Protein AF-W9APJ4-F1 (afdb_monomer)

Nearest PDB structures (foldseek):
  5br2-assembly1_A-3  TM=3.862E-01  e=5.831E-01  Halobacterium salinarum
  4jq6-assembly1_C-2  TM=4.199E-01  e=9.075E-01  uncultured bacterium
  6xyt-assembly1_C  TM=3.646E-01  e=3.238E+00  Dokdonia eikasta

Structure (mmCIF, N/CA/C/O backbone):
data_AF-W9APJ4-F1
#
_entry.id   AF-W9APJ4-F1
#
loop_
_atom_site.group_PDB
_atom_site.id
_atom_site.type_symbol
_atom_site.label_atom_id
_atom_site.label_alt_id
_atom_site.label_comp_id
_atom_site.label_asym_id
_atom_site.label_entity_id
_atom_site.label_seq_id
_atom_site.pdbx_PDB_ins_code
_atom_site.Cartn_x
_atom_site.Cartn_y
_atom_site.Cartn_z
_atom_site.occupancy
_atom_site.B_iso_or_equiv
_atom_site.auth_seq_id
_atom_site.auth_comp_id
_atom_site.auth_asym_id
_atom_site.auth_atom_id
_atom_site.pdbx_PDB_model_num
ATOM 1 N N . MET A 1 1 ? 6.470 -0.771 -15.287 1.00 84.69 1 MET A N 1
ATOM 2 C CA . MET A 1 1 ? 5.409 0.231 -15.554 1.00 84.69 1 MET A CA 1
ATOM 3 C C . MET A 1 1 ? 4.029 -0.214 -15.059 1.00 84.69 1 MET A C 1
ATOM 5 O O . MET A 1 1 ? 3.506 0.430 -14.161 1.00 84.69 1 MET A O 1
ATOM 9 N N . LEU A 1 2 ? 3.445 -1.317 -15.561 1.00 91.44 2 LEU A N 1
ATOM 10 C CA . LEU A 1 2 ? 2.086 -1.743 -15.166 1.00 91.44 2 LEU A CA 1
ATOM 11 C C . LEU A 1 2 ? 1.941 -2.053 -13.661 1.00 91.44 2 LEU A C 1
ATOM 13 O O . LEU A 1 2 ? 0.971 -1.617 -13.047 1.00 91.44 2 LEU A O 1
ATOM 17 N N . HIS A 1 3 ? 2.922 -2.729 -13.045 1.00 91.75 3 HIS A N 1
ATOM 18 C CA . HIS A 1 3 ? 2.930 -2.960 -11.591 1.00 91.75 3 HIS A CA 1
ATOM 19 C C . HIS A 1 3 ? 2.871 -1.641 -10.806 1.00 91.75 3 HIS A C 1
ATOM 21 O O . HIS A 1 3 ? 2.090 -1.515 -9.868 1.00 91.75 3 HIS A O 1
ATOM 27 N N . GLY A 1 4 ? 3.624 -0.626 -11.241 1.00 93.38 4 GLY A N 1
ATOM 28 C CA . GLY A 1 4 ? 3.623 0.692 -10.620 1.00 93.38 4 GLY A CA 1
ATOM 29 C C . GLY A 1 4 ? 2.257 1.366 -10.706 1.00 93.38 4 GLY A C 1
ATOM 30 O O . GLY A 1 4 ? 1.847 2.018 -9.752 1.00 93.38 4 GLY A O 1
ATOM 31 N N . ILE A 1 5 ? 1.525 1.215 -11.817 1.00 94.62 5 ILE A N 1
ATOM 32 C CA . ILE A 1 5 ? 0.171 1.782 -11.968 1.00 94.62 5 ILE A CA 1
ATOM 33 C C . ILE A 1 5 ? -0.776 1.167 -10.936 1.00 94.62 5 ILE A C 1
ATOM 35 O O . ILE A 1 5 ? -1.480 1.893 -10.233 1.00 94.62 5 ILE A O 1
ATOM 39 N N . ILE A 1 6 ? -0.752 -0.161 -10.800 1.00 94.81 6 ILE A N 1
ATOM 40 C CA . ILE A 1 6 ? -1.576 -0.882 -9.823 1.00 94.81 6 ILE A CA 1
ATOM 41 C C . ILE A 1 6 ? -1.247 -0.424 -8.400 1.00 94.81 6 ILE A C 1
ATOM 43 O O . ILE A 1 6 ? -2.161 -0.136 -7.626 1.00 94.81 6 ILE A O 1
ATOM 47 N N . MET A 1 7 ? 0.042 -0.306 -8.066 1.00 95.88 7 MET A N 1
ATOM 48 C CA . MET A 1 7 ? 0.476 0.162 -6.748 1.00 95.88 7 MET A CA 1
ATOM 49 C C . MET A 1 7 ? -0.026 1.579 -6.450 1.00 95.88 7 MET A C 1
ATOM 51 O O . MET A 1 7 ? -0.601 1.814 -5.385 1.00 95.88 7 MET A O 1
ATOM 55 N N . THR A 1 8 ? 0.135 2.504 -7.401 1.00 97.06 8 THR A N 1
ATOM 56 C CA . THR A 1 8 ? -0.311 3.896 -7.266 1.00 97.06 8 THR A CA 1
ATOM 57 C C . THR A 1 8 ? -1.823 3.977 -7.061 1.00 97.06 8 THR A C 1
ATOM 59 O O . THR A 1 8 ? -2.283 4.615 -6.112 1.00 97.06 8 THR A O 1
ATOM 62 N N . LEU A 1 9 ? -2.611 3.287 -7.893 1.00 97.00 9 LEU A N 1
ATOM 63 C CA . LEU A 1 9 ? -4.073 3.277 -7.775 1.00 97.00 9 LEU A CA 1
ATOM 64 C C . LEU A 1 9 ? -4.529 2.676 -6.442 1.00 97.00 9 LEU A C 1
ATOM 66 O O . LEU A 1 9 ? -5.380 3.248 -5.759 1.00 97.00 9 LEU A O 1
ATOM 70 N N . PHE A 1 10 ? -3.938 1.553 -6.034 1.00 95.88 10 PHE A N 1
ATOM 71 C CA . PHE A 1 10 ? -4.279 0.905 -4.770 1.00 95.88 10 PHE A CA 1
ATOM 72 C C . PHE A 1 10 ? -3.922 1.770 -3.550 1.00 95.88 10 PHE A C 1
ATOM 74 O O . PHE A 1 10 ? -4.708 1.856 -2.597 1.00 95.88 10 PHE A O 1
ATOM 81 N N . GLY A 1 11 ? -2.765 2.438 -3.589 1.00 96.25 11 GLY A N 1
ATOM 82 C CA . GLY A 1 11 ? -2.342 3.399 -2.572 1.00 96.25 11 GLY A CA 1
ATOM 83 C C . GLY A 1 11 ? -3.331 4.559 -2.444 1.00 96.25 11 GLY A C 1
ATOM 84 O O . GLY A 1 11 ? -3.815 4.827 -1.345 1.00 96.25 11 GLY A O 1
ATOM 85 N N . LEU A 1 12 ? -3.713 5.179 -3.566 1.00 97.44 12 LEU A N 1
ATOM 86 C CA . LEU A 1 12 ? -4.685 6.279 -3.594 1.00 97.44 12 LEU A CA 1
ATOM 87 C C . LEU A 1 12 ? -6.053 5.866 -3.040 1.00 97.44 12 LEU A C 1
ATOM 89 O O . LEU A 1 12 ? -6.569 6.532 -2.143 1.00 97.44 12 LEU A O 1
ATOM 93 N N . ILE A 1 13 ? -6.619 4.749 -3.511 1.00 96.44 13 ILE A N 1
ATOM 94 C CA . ILE A 1 13 ? -7.917 4.241 -3.029 1.00 96.44 13 ILE A CA 1
ATOM 95 C C . ILE A 1 13 ? -7.879 4.013 -1.512 1.00 96.44 13 ILE A C 1
ATOM 97 O O . ILE A 1 13 ? -8.812 4.374 -0.792 1.00 96.44 13 ILE A O 1
ATOM 101 N N . SER A 1 14 ? -6.784 3.444 -1.007 1.00 95.12 14 SER A N 1
ATOM 102 C CA . SER A 1 14 ? -6.637 3.171 0.423 1.00 95.12 14 SER A CA 1
ATOM 103 C C . SER A 1 14 ? -6.533 4.456 1.253 1.00 95.12 14 SER A C 1
ATOM 105 O O . SER A 1 14 ? -7.137 4.533 2.323 1.00 95.12 14 SER A O 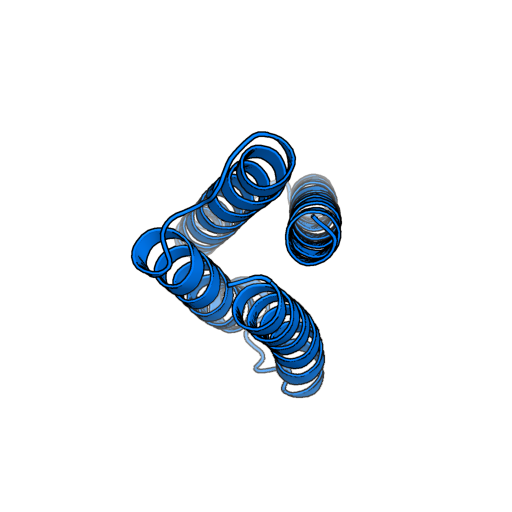1
ATOM 107 N N . LEU A 1 15 ? -5.832 5.481 0.757 1.00 96.75 15 LEU A N 1
ATOM 108 C CA . LEU A 1 15 ? -5.725 6.785 1.422 1.00 96.75 15 LEU A CA 1
ATOM 109 C C . LEU A 1 15 ? -7.045 7.569 1.386 1.00 96.75 15 LEU A C 1
ATOM 111 O O . LEU A 1 15 ? -7.414 8.183 2.386 1.00 96.75 15 LEU A O 1
ATOM 115 N N . ILE A 1 16 ? -7.817 7.478 0.300 1.00 96.75 16 ILE A N 1
ATOM 116 C CA . ILE A 1 16 ? -9.189 8.014 0.252 1.00 96.75 16 ILE A CA 1
ATOM 117 C C . ILE A 1 16 ? -10.055 7.343 1.329 1.00 96.75 16 ILE A C 1
ATOM 119 O O . ILE A 1 16 ? -10.802 8.018 2.041 1.00 96.75 16 ILE A O 1
ATOM 123 N N . GLY A 1 17 ? -9.905 6.028 1.517 1.00 92.81 17 GLY A N 1
ATOM 124 C CA . GLY A 1 17 ? -10.567 5.292 2.596 1.00 92.81 17 GLY A CA 1
ATOM 125 C C . GLY A 1 17 ? -10.222 5.817 3.997 1.00 92.81 17 GLY A C 1
ATOM 126 O O . GLY A 1 17 ? -11.106 5.904 4.850 1.00 92.81 17 GLY A O 1
ATOM 127 N N . VAL A 1 18 ? -8.968 6.226 4.231 1.00 94.31 18 VAL A N 1
ATOM 128 C CA . VAL A 1 18 ? -8.541 6.869 5.491 1.00 94.31 18 VAL A CA 1
ATOM 129 C C . VAL A 1 18 ? -9.264 8.196 5.701 1.00 94.31 18 VAL A C 1
ATOM 131 O O . VAL A 1 18 ? -9.801 8.425 6.785 1.00 94.31 18 VAL A O 1
ATOM 134 N N . VAL A 1 19 ? -9.317 9.049 4.674 1.00 94.50 19 VAL A N 1
ATOM 135 C CA . VAL A 1 19 ? -10.020 10.340 4.744 1.00 94.50 19 VAL A CA 1
ATOM 136 C C . VAL A 1 19 ? -11.498 10.122 5.068 1.00 94.50 19 VAL A C 1
ATOM 138 O O . VAL A 1 19 ? -12.009 10.714 6.019 1.00 94.50 19 VAL A O 1
ATOM 141 N N . GLY A 1 20 ? -12.169 9.208 4.360 1.00 93.31 20 GLY A N 1
ATOM 142 C CA . GLY A 1 20 ? -13.567 8.862 4.636 1.00 93.31 20 GLY A CA 1
ATOM 143 C C . GLY A 1 20 ? -13.789 8.351 6.065 1.00 93.31 20 GLY A C 1
ATOM 144 O O . GLY A 1 20 ? -14.766 8.721 6.720 1.00 93.31 20 GLY A O 1
ATOM 145 N N . TYR A 1 21 ? -12.858 7.551 6.593 1.00 92.50 21 TYR A N 1
ATOM 146 C CA . TYR A 1 21 ? -12.919 7.064 7.971 1.00 92.50 21 TYR A CA 1
ATOM 147 C C . TYR A 1 21 ? -12.756 8.188 9.007 1.00 92.50 21 TYR A C 1
ATOM 149 O O . TYR A 1 21 ? -13.488 8.202 10.002 1.00 92.50 21 TYR A O 1
ATOM 157 N N . LEU A 1 22 ? -11.831 9.126 8.780 1.00 92.44 22 LEU A N 1
ATOM 158 C CA . LEU A 1 22 ? -11.587 10.275 9.659 1.00 92.44 22 LEU A CA 1
ATOM 159 C C . LEU A 1 22 ? -12.767 11.249 9.680 1.00 92.44 22 LEU A C 1
ATOM 161 O O . LEU A 1 22 ? -13.158 11.698 10.756 1.00 92.44 22 LEU A O 1
ATOM 165 N N . LEU A 1 23 ? -13.380 11.516 8.523 1.00 92.25 23 LEU A N 1
ATOM 166 C CA . LEU A 1 23 ? -14.575 12.361 8.432 1.00 92.25 23 LEU A CA 1
ATOM 167 C C . LEU A 1 23 ? -15.747 11.784 9.238 1.00 92.25 23 LEU A C 1
ATOM 169 O O . LEU A 1 23 ? -16.497 12.532 9.861 1.00 92.25 23 LEU A O 1
ATOM 173 N N . LYS A 1 24 ? -15.879 10.451 9.271 1.00 90.50 24 LYS A N 1
ATOM 174 C CA . LYS A 1 24 ? -16.918 9.759 10.046 1.00 90.50 24 LYS A CA 1
ATOM 175 C C . LYS A 1 24 ? -16.603 9.659 11.545 1.00 90.50 24 LYS A C 1
ATOM 177 O O . LYS A 1 24 ? -17.526 9.552 12.346 1.00 90.50 24 LYS A O 1
ATOM 182 N N . ASN A 1 25 ? -15.327 9.662 11.938 1.00 88.25 25 ASN A N 1
ATOM 183 C CA . ASN A 1 25 ? -14.895 9.412 13.317 1.00 88.25 25 ASN A CA 1
ATOM 184 C C . ASN A 1 25 ? -13.973 10.527 13.827 1.00 88.25 25 ASN A C 1
ATOM 186 O O . ASN A 1 25 ? -12.752 10.371 13.857 1.00 88.25 25 ASN A O 1
ATOM 190 N N . GLN A 1 26 ? -14.564 11.632 14.289 1.00 78.88 26 GLN A N 1
ATOM 191 C CA . GLN A 1 26 ? -13.807 12.810 14.732 1.00 78.88 26 GLN A CA 1
ATOM 192 C C . GLN A 1 26 ? -13.000 12.583 16.028 1.00 78.88 26 GLN A C 1
ATOM 194 O O . GLN A 1 26 ? -11.959 13.209 16.220 1.00 78.88 26 GLN A O 1
ATOM 199 N N . SER A 1 27 ? -13.410 11.648 16.900 1.00 84.50 27 SER A N 1
ATOM 200 C CA . SER A 1 27 ? -12.686 11.320 18.139 1.00 84.50 27 SER A CA 1
ATOM 201 C C . SER A 1 27 ? -12.207 9.864 18.168 1.00 84.50 27 SER A C 1
ATOM 203 O O . SER A 1 27 ? -12.956 8.940 18.486 1.00 84.50 27 SER A O 1
ATOM 205 N N . LEU A 1 28 ? -10.924 9.648 17.873 1.00 85.12 28 LEU A N 1
ATOM 206 C CA . LEU A 1 28 ? -10.294 8.327 17.947 1.00 85.12 28 LEU A CA 1
ATOM 207 C C . LEU A 1 28 ? -9.507 8.142 19.251 1.00 85.12 28 LEU A C 1
ATOM 209 O O . LEU A 1 28 ? -8.706 8.994 19.640 1.00 85.12 28 LEU A O 1
ATOM 213 N N . ILE A 1 29 ? -9.675 6.979 19.883 1.00 89.25 29 ILE A N 1
ATOM 214 C CA . ILE A 1 29 ? -8.847 6.527 21.012 1.00 89.25 29 ILE A CA 1
ATOM 215 C C . ILE A 1 29 ? -7.394 6.339 20.531 1.00 89.25 29 ILE A C 1
ATOM 217 O O . ILE A 1 29 ? -7.158 5.986 19.371 1.00 89.25 29 ILE A O 1
ATOM 221 N N . ARG A 1 30 ? -6.408 6.543 21.419 1.00 86.75 30 ARG A N 1
ATOM 222 C CA . ARG A 1 30 ? -4.961 6.520 21.111 1.00 86.75 30 ARG A CA 1
ATOM 223 C C . ARG A 1 30 ? -4.515 5.312 20.272 1.00 86.75 30 ARG A C 1
ATOM 225 O O . ARG A 1 30 ? -3.807 5.500 19.289 1.00 86.75 30 ARG A O 1
ATOM 232 N N . GLY A 1 31 ? -4.966 4.098 20.603 1.00 87.12 31 GLY A N 1
ATOM 233 C CA . GLY A 1 31 ? -4.613 2.882 19.852 1.00 87.12 31 GLY A CA 1
ATOM 234 C C . GLY A 1 31 ? -5.105 2.894 18.399 1.00 87.12 31 GLY A C 1
ATOM 235 O O . GLY A 1 31 ? -4.359 2.551 17.484 1.00 87.12 31 GLY A O 1
ATOM 236 N N . LYS A 1 32 ? -6.328 3.386 18.160 1.00 90.44 32 LYS A N 1
ATOM 237 C CA . LYS A 1 32 ? -6.889 3.529 16.807 1.00 90.44 32 LYS A CA 1
ATOM 2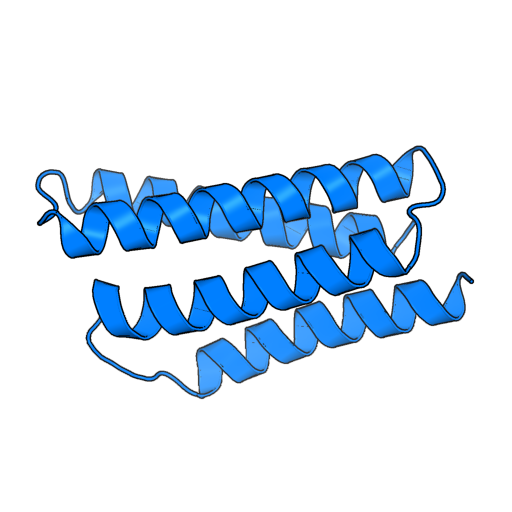38 C C . LYS A 1 32 ? -6.165 4.605 16.000 1.00 90.44 32 LYS A C 1
ATOM 240 O O . LYS A 1 32 ? -5.929 4.406 14.814 1.00 90.44 32 LYS A O 1
ATOM 245 N N . LYS A 1 33 ? -5.765 5.711 16.643 1.00 92.19 33 LYS A N 1
ATOM 246 C CA . LYS A 1 33 ? -4.940 6.753 16.006 1.00 92.19 33 LYS A CA 1
ATOM 247 C C . LYS A 1 33 ? -3.594 6.198 15.542 1.00 92.19 33 LYS A C 1
ATOM 249 O O . LYS A 1 33 ? -3.216 6.431 14.400 1.00 92.19 33 LYS A O 1
ATOM 254 N N . LEU A 1 34 ? -2.905 5.436 16.394 1.00 93.38 34 LEU A N 1
ATOM 255 C CA . LEU A 1 34 ? -1.609 4.845 16.050 1.00 93.38 34 LEU A CA 1
ATOM 256 C C . LEU A 1 34 ? -1.729 3.834 14.900 1.00 93.38 34 LEU A C 1
ATOM 258 O O . LEU A 1 34 ? -0.950 3.888 13.953 1.00 93.38 34 LEU A O 1
ATOM 262 N N . SER A 1 35 ? -2.742 2.965 14.949 1.00 94.19 35 SER A N 1
ATOM 263 C CA . SER A 1 35 ? -3.044 2.025 13.863 1.00 94.19 35 SER A CA 1
ATOM 264 C C . SER A 1 35 ? -3.298 2.742 12.537 1.00 94.19 35 SER A C 1
ATOM 266 O O . SER A 1 35 ? -2.743 2.364 11.506 1.00 94.19 35 SER A O 1
ATOM 268 N N . LEU A 1 36 ? -4.106 3.804 12.562 1.00 95.19 36 LEU A N 1
ATOM 269 C CA . LEU A 1 36 ? -4.427 4.580 11.370 1.00 95.19 36 LEU A CA 1
ATOM 270 C C . LEU A 1 36 ? -3.208 5.335 10.830 1.00 95.19 36 LEU A C 1
ATOM 272 O O . LEU A 1 36 ? -3.034 5.415 9.615 1.00 95.19 36 LEU A O 1
ATOM 276 N N . PHE A 1 37 ? -2.344 5.848 11.709 1.00 95.38 37 PHE A N 1
ATOM 277 C CA . PHE A 1 37 ? -1.082 6.471 11.318 1.00 95.38 37 PHE A CA 1
ATOM 278 C C 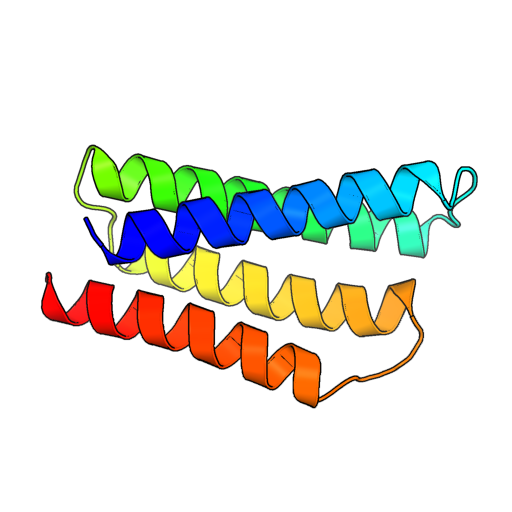. PHE A 1 37 ? -0.163 5.463 10.622 1.00 95.38 37 PHE A C 1
ATOM 280 O O . PHE A 1 37 ? 0.305 5.732 9.520 1.00 95.38 37 PHE A O 1
ATOM 287 N N . PHE A 1 38 ? 0.029 4.275 11.204 1.00 96.81 38 PHE A N 1
ATOM 288 C CA . PHE A 1 38 ? 0.829 3.208 10.597 1.00 96.81 38 PHE A CA 1
ATOM 289 C C . PHE A 1 38 ? 0.260 2.751 9.242 1.00 96.81 38 PHE A C 1
ATOM 291 O O . PHE A 1 38 ? 0.992 2.591 8.261 1.00 96.81 38 PHE A O 1
ATOM 298 N N . PHE A 1 39 ? -1.065 2.606 9.155 1.00 96.25 39 PHE A N 1
ATOM 299 C CA . PHE A 1 39 ? -1.758 2.315 7.903 1.00 96.25 39 PHE A CA 1
ATOM 300 C C . PHE A 1 39 ? -1.516 3.404 6.852 1.00 96.25 39 PHE A C 1
ATOM 302 O O . PHE A 1 39 ? -1.133 3.096 5.727 1.00 96.25 39 PHE A O 1
ATOM 309 N N . THR A 1 40 ? -1.679 4.672 7.223 1.00 97.44 40 THR A N 1
ATOM 310 C CA . THR A 1 40 ? -1.448 5.814 6.326 1.00 97.44 40 THR A CA 1
ATOM 311 C C . THR A 1 40 ? -0.004 5.843 5.845 1.00 97.44 40 THR A C 1
ATOM 313 O O . THR A 1 40 ? 0.237 5.870 4.644 1.00 97.44 40 THR A O 1
ATOM 316 N N . PHE A 1 41 ? 0.953 5.764 6.770 1.00 98.12 41 PHE A N 1
ATOM 317 C CA . PHE A 1 41 ? 2.380 5.790 6.469 1.00 98.12 41 PHE A CA 1
ATOM 318 C C . PHE A 1 41 ? 2.773 4.685 5.482 1.00 98.12 41 PHE A C 1
ATOM 320 O O . PHE A 1 41 ? 3.351 4.967 4.437 1.00 98.12 41 PHE A O 1
ATOM 327 N N . SER A 1 42 ? 2.383 3.439 5.760 1.00 97.88 42 SER A N 1
ATOM 328 C CA . SER A 1 42 ? 2.682 2.304 4.875 1.00 97.88 42 SER A CA 1
ATOM 329 C C . SER A 1 42 ? 2.099 2.461 3.465 1.00 97.88 42 SER A C 1
ATOM 331 O O . SER A 1 42 ? 2.789 2.165 2.491 1.00 97.88 42 SER A O 1
ATOM 333 N N . HIS A 1 43 ? 0.869 2.971 3.328 1.00 97.44 43 HIS A N 1
ATOM 334 C CA . HIS A 1 43 ? 0.244 3.182 2.017 1.00 97.44 43 HIS A CA 1
ATOM 335 C C . HIS A 1 43 ? 0.806 4.410 1.288 1.00 97.44 43 HIS A C 1
ATOM 337 O O . HIS A 1 43 ? 0.848 4.401 0.060 1.00 97.44 43 HIS A O 1
ATOM 343 N N . VAL A 1 44 ? 1.294 5.428 2.007 1.00 98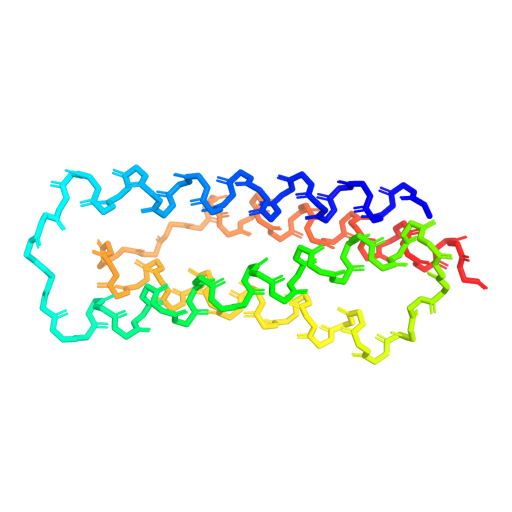.12 44 VAL A N 1
ATOM 344 C CA . VAL A 1 44 ? 2.068 6.532 1.415 1.00 98.12 44 VAL A CA 1
ATOM 345 C C . VAL A 1 44 ? 3.403 6.017 0.878 1.00 98.12 44 VAL A C 1
ATOM 347 O O . VAL A 1 44 ? 3.735 6.308 -0.267 1.00 98.12 44 VAL A O 1
ATOM 350 N N . CYS A 1 45 ? 4.141 5.203 1.642 1.00 98.00 45 CYS A N 1
ATOM 351 C CA . CYS A 1 45 ? 5.366 4.569 1.146 1.00 98.00 45 CYS A CA 1
ATOM 352 C C . CYS A 1 45 ? 5.087 3.739 -0.114 1.00 98.00 45 CYS A C 1
ATOM 354 O O . CYS A 1 45 ? 5.783 3.888 -1.111 1.00 98.00 45 CYS A O 1
ATOM 356 N N . PHE A 1 46 ? 4.030 2.926 -0.097 1.00 97.19 46 PHE A N 1
ATOM 357 C CA . PHE A 1 46 ? 3.626 2.108 -1.239 1.00 97.19 46 PHE A CA 1
ATOM 358 C C . PHE A 1 46 ? 3.236 2.937 -2.469 1.00 97.19 46 PHE A C 1
ATOM 360 O O . PHE A 1 46 ? 3.633 2.605 -3.584 1.00 97.19 46 PHE A O 1
ATOM 367 N N . LEU A 1 47 ? 2.510 4.041 -2.267 1.00 97.81 47 LEU A N 1
ATOM 368 C CA . LEU A 1 47 ? 2.174 5.004 -3.315 1.00 97.81 47 LEU A CA 1
ATOM 369 C C . LEU A 1 47 ? 3.439 5.614 -3.931 1.00 97.81 47 LEU A C 1
ATOM 371 O O . LEU A 1 47 ? 3.573 5.634 -5.153 1.00 97.81 47 LEU A O 1
ATOM 375 N N . ILE A 1 48 ? 4.379 6.069 -3.098 1.00 97.94 48 ILE A N 1
ATOM 376 C CA . ILE A 1 48 ? 5.656 6.632 -3.553 1.00 97.94 48 ILE A CA 1
ATOM 377 C C . ILE A 1 48 ? 6.440 5.586 -4.348 1.00 97.94 48 ILE A C 1
ATOM 379 O O . ILE A 1 48 ? 6.929 5.895 -5.430 1.00 97.94 48 ILE A O 1
ATOM 383 N N . THR A 1 49 ? 6.523 4.342 -3.873 1.00 96.75 49 THR A N 1
ATOM 384 C CA . THR A 1 49 ? 7.183 3.252 -4.605 1.00 96.75 49 THR A CA 1
ATOM 385 C C . THR A 1 49 ? 6.495 2.954 -5.936 1.00 96.75 49 THR A C 1
ATOM 387 O O . THR A 1 49 ? 7.181 2.739 -6.936 1.00 96.75 49 THR A O 1
ATOM 390 N N . GLY A 1 50 ? 5.161 3.006 -5.984 1.00 96.38 50 GLY A N 1
ATOM 391 C CA . GLY A 1 50 ? 4.385 2.894 -7.218 1.00 96.38 50 GLY A CA 1
ATOM 392 C C . GLY A 1 50 ? 4.747 3.979 -8.232 1.00 96.38 50 GLY A C 1
ATOM 393 O O . GLY A 1 50 ? 5.090 3.650 -9.365 1.00 96.38 50 GLY A O 1
ATOM 394 N N . ILE A 1 51 ? 4.767 5.247 -7.807 1.00 96.94 51 ILE A N 1
ATOM 395 C CA . ILE A 1 51 ? 5.151 6.399 -8.644 1.00 96.94 51 ILE A CA 1
ATOM 396 C C . ILE A 1 51 ? 6.613 6.291 -9.091 1.00 96.94 51 ILE A C 1
ATOM 398 O O . ILE A 1 51 ? 6.912 6.472 -10.269 1.00 96.94 51 ILE A O 1
ATOM 402 N N . MET A 1 52 ? 7.532 5.950 -8.185 1.00 96.19 52 MET A N 1
ATOM 403 C CA . MET A 1 52 ? 8.944 5.748 -8.526 1.00 96.19 52 MET A CA 1
ATOM 404 C C . MET A 1 52 ? 9.116 4.647 -9.570 1.00 96.19 52 MET A C 1
ATOM 406 O O . MET A 1 52 ? 9.896 4.829 -10.494 1.00 96.19 52 MET A O 1
ATOM 410 N N . SER A 1 53 ? 8.320 3.576 -9.505 1.00 94.19 53 SER A N 1
ATOM 411 C CA . SER A 1 53 ? 8.330 2.488 -10.496 1.00 94.19 53 SER A CA 1
ATOM 412 C C . SER A 1 53 ? 7.846 2.909 -11.895 1.00 94.19 53 SER A C 1
ATOM 414 O O . SER A 1 53 ? 7.934 2.123 -12.843 1.00 94.19 53 SER A O 1
ATOM 416 N N . TRP A 1 54 ? 7.276 4.112 -12.044 1.00 91.38 54 TRP A N 1
ATOM 417 C CA . TRP A 1 54 ? 6.956 4.697 -13.354 1.00 91.38 54 TRP A CA 1
ATOM 418 C C . TRP A 1 54 ? 8.165 5.418 -13.940 1.00 91.38 54 TRP A C 1
ATOM 420 O O . TRP A 1 54 ? 8.349 5.419 -15.152 1.00 91.38 54 TRP A O 1
ATOM 430 N N . LEU A 1 55 ? 8.953 6.050 -13.071 1.00 91.81 55 LEU A N 1
ATOM 431 C CA . LEU A 1 55 ? 10.044 6.939 -13.452 1.00 91.81 55 LEU A CA 1
ATOM 432 C C . LEU A 1 55 ? 11.381 6.202 -13.552 1.00 91.81 55 LEU A C 1
ATOM 434 O O . LEU A 1 55 ? 12.229 6.574 -14.356 1.00 91.81 55 LEU A O 1
ATOM 438 N N . THR A 1 56 ? 11.587 5.180 -12.723 1.00 91.19 56 THR A N 1
ATOM 439 C CA . THR A 1 56 ? 12.849 4.449 -12.616 1.00 91.19 56 THR A CA 1
ATOM 440 C C . THR A 1 56 ? 12.633 3.004 -12.164 1.00 91.19 56 THR A C 1
ATOM 442 O O . THR A 1 56 ? 11.560 2.628 -11.687 1.00 91.19 56 THR A O 1
ATOM 445 N N . SER A 1 57 ? 13.671 2.179 -12.304 1.00 89.94 57 SER A N 1
ATOM 446 C CA . SER A 1 57 ? 13.673 0.827 -11.753 1.00 89.94 57 SER A CA 1
ATOM 447 C C . SER A 1 57 ? 13.791 0.887 -10.230 1.00 89.94 57 SER A C 1
ATOM 449 O O . SER A 1 57 ? 14.739 1.447 -9.678 1.00 89.94 57 SER A O 1
ATOM 451 N N . VAL A 1 58 ? 12.809 0.313 -9.541 1.00 93.19 58 VAL A N 1
ATOM 452 C CA . VAL A 1 58 ? 12.830 0.150 -8.087 1.00 93.19 58 VAL A CA 1
ATOM 453 C C . VAL A 1 58 ? 13.530 -1.161 -7.760 1.00 93.19 58 VAL A C 1
ATOM 455 O O . VAL A 1 58 ? 13.236 -2.190 -8.366 1.00 93.19 58 VAL A O 1
ATOM 458 N N . SER A 1 59 ? 14.433 -1.144 -6.778 1.00 94.25 59 SER A N 1
ATOM 459 C CA . SER A 1 59 ? 15.135 -2.356 -6.359 1.00 94.25 59 SER A CA 1
ATOM 460 C C . SER A 1 59 ? 14.172 -3.392 -5.749 1.00 94.25 59 SER A C 1
ATOM 462 O O . SER A 1 59 ? 13.229 -3.014 -5.039 1.00 94.25 59 SER A O 1
ATOM 464 N N . PRO A 1 60 ? 14.419 -4.704 -5.942 1.00 93.12 60 PRO A N 1
ATOM 465 C CA . PRO A 1 60 ? 13.525 -5.753 -5.440 1.00 93.12 60 PRO A CA 1
ATOM 466 C C . PRO A 1 60 ? 13.294 -5.682 -3.931 1.00 93.12 60 PRO A C 1
ATOM 468 O O . PRO A 1 60 ? 12.188 -5.914 -3.449 1.00 93.12 60 PRO A O 1
ATOM 471 N N . ILE A 1 61 ? 14.331 -5.299 -3.180 1.00 95.19 61 ILE A N 1
ATOM 472 C CA . ILE A 1 61 ? 14.280 -5.174 -1.721 1.00 95.19 61 ILE A CA 1
ATOM 473 C C . ILE A 1 61 ? 13.269 -4.099 -1.306 1.00 95.19 61 ILE A C 1
ATOM 475 O O . ILE A 1 61 ? 12.447 -4.343 -0.421 1.00 95.19 61 ILE A O 1
ATOM 479 N N . VAL A 1 62 ? 13.287 -2.928 -1.952 1.00 95.25 62 VAL A N 1
ATOM 480 C CA . VAL A 1 62 ? 12.350 -1.832 -1.651 1.00 95.25 62 VAL A CA 1
ATOM 481 C C . VAL A 1 62 ? 10.923 -2.230 -2.026 1.00 95.25 62 VAL A C 1
ATOM 483 O O . VAL A 1 62 ? 9.991 -2.009 -1.246 1.00 95.25 62 VAL A O 1
ATOM 486 N N . PHE A 1 63 ? 10.750 -2.876 -3.180 1.00 94.19 63 PHE A N 1
ATOM 487 C CA . PHE A 1 63 ? 9.447 -3.365 -3.625 1.00 94.19 63 PHE A CA 1
ATOM 488 C C . PHE A 1 63 ? 8.840 -4.351 -2.614 1.00 94.19 63 PHE A C 1
ATOM 490 O O . PHE A 1 63 ? 7.746 -4.126 -2.096 1.00 94.19 63 PHE A O 1
ATOM 497 N N . ILE A 1 64 ? 9.567 -5.416 -2.270 1.00 94.50 64 ILE A N 1
ATOM 498 C CA . ILE A 1 64 ? 9.078 -6.455 -1.352 1.00 94.50 64 ILE A CA 1
ATOM 499 C C . ILE A 1 64 ? 8.809 -5.870 0.038 1.00 94.50 64 ILE A C 1
ATOM 501 O O . ILE A 1 64 ? 7.766 -6.146 0.632 1.00 94.50 64 ILE A O 1
ATOM 505 N N . SER A 1 65 ? 9.702 -5.012 0.540 1.00 96.00 65 SER A N 1
ATOM 506 C CA . SER A 1 65 ? 9.544 -4.388 1.860 1.00 96.00 65 SER A CA 1
ATOM 507 C C . SER A 1 65 ? 8.259 -3.565 1.952 1.00 96.00 65 SER A C 1
ATOM 509 O O . SER A 1 65 ? 7.544 -3.640 2.951 1.00 96.00 65 SER A O 1
ATOM 511 N N . THR A 1 66 ? 7.924 -2.809 0.904 1.00 96.38 66 THR A N 1
ATOM 512 C CA . THR A 1 66 ? 6.714 -1.970 0.891 1.00 96.38 66 THR A CA 1
ATOM 513 C C . THR A 1 66 ? 5.436 -2.797 0.762 1.00 96.38 66 THR A C 1
ATOM 515 O O . THR A 1 66 ? 4.459 -2.501 1.452 1.00 96.38 66 THR A O 1
ATOM 518 N N . VAL A 1 67 ? 5.450 -3.880 -0.023 1.00 95.31 67 VAL A N 1
ATOM 519 C CA . VAL A 1 67 ? 4.342 -4.851 -0.092 1.00 95.31 67 VAL A CA 1
ATOM 520 C C . VAL A 1 67 ? 4.080 -5.490 1.275 1.00 95.31 67 VAL A C 1
ATOM 522 O O . VAL A 1 67 ? 2.940 -5.495 1.748 1.00 95.31 67 VAL A O 1
ATOM 525 N N . VAL A 1 68 ? 5.128 -5.994 1.935 1.00 95.31 68 VAL A N 1
ATOM 526 C CA . VAL A 1 68 ? 5.022 -6.615 3.266 1.00 95.31 68 VAL A CA 1
ATOM 527 C C . VAL A 1 68 ? 4.503 -5.607 4.290 1.00 95.31 68 VAL A C 1
ATOM 529 O O . VAL A 1 68 ? 3.583 -5.917 5.050 1.00 95.31 68 VAL A O 1
ATOM 532 N N . LEU A 1 69 ? 5.031 -4.380 4.272 1.00 96.69 69 LEU A N 1
ATOM 533 C CA . LEU A 1 69 ? 4.608 -3.309 5.169 1.00 96.69 69 LEU A CA 1
ATOM 534 C C . LEU A 1 69 ? 3.112 -2.986 5.015 1.00 96.69 69 LEU A C 1
ATOM 536 O O . LEU A 1 69 ? 2.409 -2.861 6.020 1.00 96.69 69 LEU A O 1
ATOM 540 N N . VAL A 1 70 ? 2.607 -2.895 3.779 1.00 96.38 70 VAL A N 1
ATOM 541 C CA . VAL A 1 70 ? 1.177 -2.679 3.495 1.00 96.38 70 VAL A CA 1
ATOM 542 C C . VAL A 1 70 ? 0.321 -3.847 3.970 1.00 96.38 70 VAL A C 1
ATOM 544 O O . VAL A 1 70 ? -0.754 -3.636 4.533 1.00 96.38 70 VAL A O 1
ATOM 547 N N . PHE A 1 71 ? 0.774 -5.084 3.771 1.00 94.31 71 PHE A N 1
ATOM 548 C CA . PHE A 1 71 ? 0.007 -6.252 4.194 1.00 94.31 71 PHE A CA 1
ATOM 549 C C . PHE A 1 71 ? -0.121 -6.320 5.723 1.00 94.31 71 PHE A C 1
ATOM 551 O O . PHE A 1 71 ? -1.227 -6.473 6.249 1.00 94.31 71 PHE A O 1
ATOM 558 N N . ILE A 1 72 ? 0.986 -6.110 6.442 1.00 94.75 72 ILE A N 1
ATOM 559 C CA . ILE A 1 72 ? 0.999 -6.055 7.911 1.00 94.75 72 ILE A CA 1
ATOM 560 C C . ILE A 1 72 ? 0.119 -4.906 8.409 1.00 94.75 72 ILE A C 1
ATOM 562 O O . ILE A 1 72 ? -0.712 -5.107 9.299 1.00 94.75 72 ILE A O 1
ATOM 566 N N . SER A 1 73 ? 0.244 -3.712 7.822 1.00 95.31 73 SER A N 1
ATOM 567 C CA . SER A 1 73 ? -0.574 -2.569 8.230 1.00 95.31 73 SER A CA 1
ATOM 568 C C . SER A 1 73 ? -2.061 -2.812 7.997 1.00 95.31 73 SER A C 1
ATOM 570 O O . SER A 1 73 ? -2.868 -2.438 8.846 1.00 95.31 73 SER A O 1
ATOM 572 N N . ARG A 1 74 ? -2.441 -3.512 6.921 1.00 92.19 74 ARG A N 1
ATOM 573 C CA . ARG A 1 74 ? -3.829 -3.916 6.653 1.00 92.19 74 ARG A CA 1
ATOM 574 C C . ARG A 1 74 ? -4.378 -4.827 7.750 1.00 92.19 74 ARG A C 1
ATOM 576 O O . ARG A 1 74 ? -5.504 -4.604 8.197 1.00 92.19 74 ARG A O 1
ATOM 583 N N . ILE A 1 75 ? -3.605 -5.825 8.182 1.00 92.56 75 ILE A N 1
ATOM 584 C CA . ILE A 1 75 ? -4.005 -6.767 9.240 1.00 92.56 75 ILE A CA 1
ATOM 585 C C . ILE A 1 75 ? -4.186 -6.027 10.565 1.00 92.56 75 ILE A C 1
ATOM 587 O O . ILE A 1 75 ? -5.255 -6.105 11.173 1.00 92.56 75 I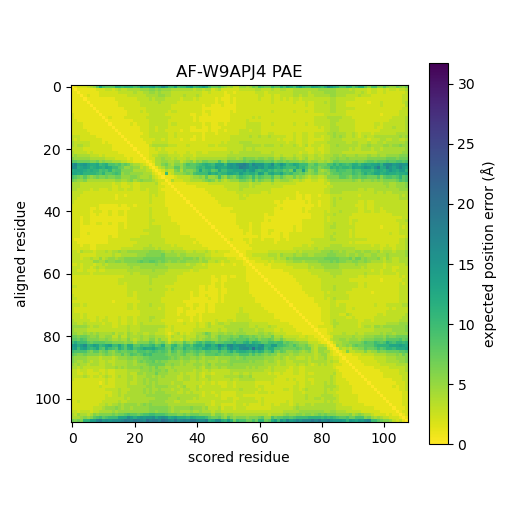LE A O 1
ATOM 591 N N . ILE A 1 76 ? -3.175 -5.257 10.981 1.00 92.38 76 ILE A N 1
ATOM 592 C CA . ILE A 1 76 ? -3.218 -4.476 12.224 1.00 92.38 76 ILE A CA 1
ATOM 593 C C . ILE A 1 76 ? -4.419 -3.525 12.208 1.00 92.38 76 ILE A C 1
ATOM 595 O O . ILE A 1 76 ? -5.182 -3.469 13.172 1.00 92.38 76 ILE A O 1
ATOM 599 N N . ASN A 1 77 ? -4.643 -2.835 11.089 1.00 91.69 77 ASN A N 1
ATOM 600 C CA . ASN A 1 77 ? -5.741 -1.887 10.956 1.00 91.69 77 ASN A CA 1
ATOM 601 C C . ASN A 1 77 ? -7.119 -2.562 10.994 1.00 91.69 77 ASN A C 1
ATOM 603 O O . ASN A 1 77 ? -8.038 -2.039 11.626 1.00 91.69 77 ASN A O 1
ATOM 607 N N . GLY A 1 78 ? -7.259 -3.741 10.381 1.00 89.31 78 GLY A N 1
ATOM 608 C CA . GLY A 1 78 ? -8.464 -4.569 10.466 1.00 89.31 78 GLY A CA 1
ATOM 609 C C . GLY A 1 78 ? -8.806 -4.957 11.907 1.00 89.31 78 GLY A C 1
ATOM 610 O O . GLY A 1 78 ? -9.930 -4.744 12.369 1.00 89.31 78 GLY A O 1
ATOM 611 N N . LEU A 1 79 ? -7.807 -5.453 12.638 1.00 90.69 79 LEU A N 1
ATOM 612 C CA . LEU A 1 79 ? -7.958 -5.888 14.025 1.00 90.69 79 LEU A CA 1
ATOM 613 C C . LEU A 1 79 ? -8.245 -4.715 14.974 1.00 90.69 79 LEU A C 1
ATOM 615 O O . LEU A 1 79 ? -9.194 -4.782 15.752 1.00 90.69 79 LEU A O 1
ATOM 619 N N . ILE A 1 80 ? -7.477 -3.624 14.897 1.00 90.88 80 ILE A N 1
ATOM 620 C CA . ILE A 1 80 ? -7.563 -2.520 15.868 1.00 90.88 80 ILE A CA 1
ATOM 621 C C . ILE A 1 80 ? -8.757 -1.594 15.598 1.00 90.88 80 ILE A C 1
ATOM 623 O O . ILE A 1 80 ? -9.430 -1.166 16.542 1.00 90.88 80 ILE A O 1
ATOM 627 N N . LEU A 1 81 ? -9.040 -1.239 14.338 1.00 85.75 81 LEU A N 1
ATOM 628 C CA . LEU A 1 81 ? -10.134 -0.303 14.051 1.00 85.75 81 LEU A CA 1
ATOM 629 C C . LEU A 1 81 ? -11.504 -0.968 14.155 1.00 85.75 81 LEU A C 1
ATOM 631 O O . LEU A 1 81 ? -12.419 -0.375 14.739 1.00 85.75 81 LEU A O 1
ATOM 635 N N . TYR A 1 82 ? -11.629 -2.175 13.597 1.00 81.56 82 TYR A N 1
ATOM 636 C CA . TYR A 1 82 ? -12.915 -2.845 13.404 1.00 81.56 82 TYR A CA 1
ATOM 637 C C . TYR A 1 82 ? -13.160 -4.000 14.378 1.00 81.56 82 TYR A C 1
ATOM 639 O O . TYR A 1 82 ? -1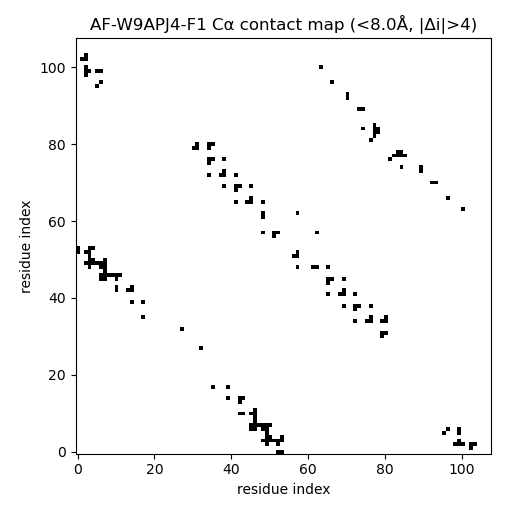4.287 -4.491 14.434 1.00 81.56 82 TYR A O 1
ATOM 647 N N . GLY A 1 83 ? -12.145 -4.445 15.132 1.00 83.75 83 GLY A N 1
ATOM 648 C CA . GLY A 1 83 ? -12.272 -5.563 16.074 1.00 83.75 83 GLY A CA 1
ATOM 649 C C . GLY A 1 83 ? -12.639 -6.889 15.401 1.00 83.75 83 GLY A C 1
ATOM 650 O O . GLY A 1 83 ? -13.134 -7.797 16.062 1.00 83.75 83 GLY A O 1
ATOM 651 N N . LYS A 1 84 ? -12.478 -6.987 14.076 1.00 80.50 84 LYS A N 1
ATOM 652 C CA . LYS A 1 84 ? -12.927 -8.124 13.270 1.00 80.50 84 LYS A CA 1
ATOM 653 C C . LYS A 1 84 ? -11.863 -8.492 12.253 1.00 80.50 84 LYS A C 1
ATOM 655 O O . LYS A 1 84 ? -11.342 -7.639 11.540 1.00 80.50 84 LYS A O 1
ATOM 660 N N . ASN A 1 85 ? -11.607 -9.789 12.138 1.00 78.25 85 ASN A N 1
ATOM 661 C CA . ASN A 1 85 ? -10.792 -10.337 11.070 1.00 78.25 85 ASN A CA 1
ATOM 662 C C . ASN A 1 85 ? -11.701 -10.598 9.859 1.00 78.25 85 ASN A C 1
ATOM 664 O O . ASN A 1 85 ? -12.527 -11.505 9.909 1.00 78.25 85 ASN A O 1
ATOM 668 N N . ASN A 1 86 ? -11.605 -9.792 8.795 1.00 82.38 86 ASN A N 1
ATOM 669 C CA . ASN A 1 86 ? -12.382 -10.021 7.571 1.00 82.38 86 ASN A CA 1
ATOM 670 C C . ASN A 1 86 ? -11.515 -10.712 6.500 1.00 82.38 86 ASN A C 1
ATOM 672 O O . ASN A 1 86 ? -10.844 -10.019 5.730 1.00 82.38 86 ASN A O 1
ATOM 676 N N . PRO A 1 87 ? -11.533 -12.057 6.409 1.00 82.94 87 PRO A N 1
ATOM 677 C CA . PRO A 1 87 ? -10.660 -12.810 5.508 1.00 82.94 87 PRO A CA 1
ATOM 678 C C . PRO A 1 87 ? -10.846 -12.427 4.040 1.00 82.94 87 PRO A C 1
ATOM 680 O O . PRO A 1 87 ? -9.869 -12.365 3.298 1.00 82.94 87 PRO A O 1
ATOM 683 N N . ARG A 1 88 ? -12.073 -12.082 3.627 1.00 86.88 88 ARG A N 1
ATOM 684 C CA . ARG A 1 88 ? -12.361 -11.657 2.248 1.00 86.88 88 ARG A CA 1
ATOM 685 C C . ARG A 1 88 ? -11.590 -10.391 1.882 1.00 86.88 88 ARG A C 1
ATOM 687 O O . ARG A 1 88 ? -11.062 -10.280 0.782 1.00 86.88 88 ARG A O 1
ATOM 694 N N . HIS A 1 89 ? -11.479 -9.454 2.820 1.00 84.19 89 HIS A N 1
ATOM 695 C CA . HIS A 1 89 ? -10.763 -8.203 2.603 1.00 84.19 89 HIS A CA 1
ATOM 696 C C . HIS A 1 89 ? -9.248 -8.417 2.462 1.00 84.19 89 HIS A C 1
ATOM 698 O O . HIS A 1 89 ? -8.609 -7.773 1.625 1.00 84.19 89 HIS A O 1
ATOM 704 N N . TYR A 1 90 ? -8.670 -9.347 3.230 1.00 86.62 90 TYR A N 1
ATOM 705 C CA . TYR A 1 90 ? -7.252 -9.697 3.096 1.00 86.62 90 TYR A CA 1
ATOM 706 C C . TYR A 1 90 ? -6.973 -10.509 1.839 1.00 86.62 90 TYR A C 1
ATOM 708 O O . TYR A 1 90 ? -5.926 -10.312 1.237 1.00 86.62 90 TYR A O 1
ATOM 716 N N . LEU A 1 91 ? -7.912 -11.352 1.404 1.00 89.56 91 LEU A N 1
ATOM 717 C CA . LEU A 1 91 ? -7.793 -12.095 0.152 1.00 89.56 91 LEU A CA 1
ATOM 718 C C . LEU A 1 91 ? -7.742 -11.140 -1.044 1.00 89.56 91 LEU A C 1
ATOM 720 O O . LEU A 1 91 ? -6.834 -11.242 -1.860 1.00 89.56 91 LEU A O 1
ATOM 724 N N . VAL A 1 92 ? -8.651 -10.160 -1.111 1.00 90.94 92 VAL A N 1
ATOM 725 C CA . VAL A 1 92 ? -8.642 -9.146 -2.182 1.00 90.94 92 VAL A CA 1
ATOM 726 C C . VAL A 1 92 ? -7.361 -8.309 -2.142 1.00 90.94 92 VAL A C 1
ATOM 728 O O . VAL A 1 92 ? -6.720 -8.113 -3.170 1.00 90.94 92 VAL A O 1
ATOM 731 N N . THR A 1 93 ? -6.950 -7.859 -0.952 1.00 91.44 93 THR A N 1
ATOM 732 C CA . THR A 1 93 ? -5.689 -7.116 -0.772 1.00 91.44 93 THR A CA 1
ATOM 733 C C . THR A 1 93 ? -4.496 -7.951 -1.244 1.00 91.44 93 THR A C 1
ATOM 735 O O . THR A 1 93 ? -3.685 -7.480 -2.033 1.00 91.44 93 THR A O 1
ATOM 738 N N . GLY A 1 94 ? -4.409 -9.204 -0.796 1.00 91.62 94 GLY A N 1
ATOM 739 C CA . GLY A 1 94 ? -3.341 -10.131 -1.152 1.00 91.62 94 GLY A CA 1
ATOM 740 C C . GLY A 1 94 ? -3.304 -10.431 -2.646 1.00 91.62 94 GLY A C 1
ATOM 741 O O . GLY A 1 94 ? -2.224 -10.436 -3.220 1.00 91.62 94 GLY A O 1
ATOM 742 N N . ALA A 1 95 ? -4.458 -10.594 -3.297 1.00 93.62 95 ALA A N 1
ATOM 743 C CA . ALA A 1 95 ? -4.538 -10.808 -4.740 1.00 93.62 95 ALA A CA 1
ATOM 744 C C . ALA A 1 95 ? -3.994 -9.608 -5.534 1.00 93.62 95 ALA A C 1
ATOM 746 O O . ALA A 1 95 ? -3.217 -9.798 -6.467 1.00 93.62 95 ALA A O 1
ATOM 747 N N . ILE A 1 96 ? -4.339 -8.377 -5.137 1.00 93.56 96 ILE A N 1
ATOM 748 C CA . ILE A 1 96 ? -3.831 -7.155 -5.783 1.00 93.56 96 ILE A CA 1
ATOM 749 C C . ILE A 1 96 ? -2.315 -7.024 -5.585 1.00 93.56 96 ILE A C 1
ATOM 751 O O . ILE A 1 96 ? -1.589 -6.751 -6.541 1.00 93.56 96 ILE A O 1
ATOM 755 N N . LEU A 1 97 ? -1.828 -7.241 -4.360 1.00 93.31 97 LEU A N 1
ATOM 756 C CA . LEU A 1 97 ? -0.398 -7.171 -4.052 1.00 93.31 97 LEU A CA 1
ATOM 757 C C . LEU A 1 97 ? 0.398 -8.276 -4.765 1.00 93.31 97 LEU A C 1
ATOM 759 O O . LEU A 1 97 ? 1.478 -8.007 -5.286 1.00 93.31 97 LEU A O 1
ATOM 763 N N . MET A 1 98 ? -0.149 -9.491 -4.843 1.00 93.31 98 MET A N 1
ATOM 764 C CA . MET A 1 98 ? 0.451 -10.607 -5.574 1.00 93.31 98 MET A CA 1
ATOM 765 C C . MET A 1 98 ? 0.504 -10.318 -7.075 1.00 93.31 98 MET A C 1
ATOM 767 O O . MET A 1 98 ? 1.534 -10.544 -7.699 1.00 93.31 98 MET A O 1
ATOM 771 N N . LEU A 1 99 ? -0.563 -9.764 -7.657 1.00 93.75 99 LEU A N 1
ATOM 772 C CA . LEU A 1 99 ? -0.563 -9.354 -9.061 1.00 93.75 99 LEU A CA 1
ATOM 773 C C . LEU A 1 99 ? 0.516 -8.297 -9.331 1.00 93.75 99 LEU A C 1
ATOM 775 O O . LEU A 1 99 ? 1.265 -8.423 -10.298 1.00 93.75 99 LEU A O 1
ATOM 779 N N . ALA A 1 100 ? 0.633 -7.284 -8.466 1.00 91.25 100 ALA A N 1
ATOM 780 C CA . ALA A 1 100 ? 1.688 -6.281 -8.579 1.00 91.25 100 ALA A CA 1
ATOM 781 C C . ALA A 1 100 ? 3.086 -6.919 -8.502 1.00 91.25 100 ALA A C 1
ATOM 783 O O . ALA A 1 100 ? 3.962 -6.550 -9.280 1.00 91.25 100 ALA A O 1
ATOM 784 N N . PHE A 1 101 ? 3.284 -7.897 -7.613 1.00 91.56 101 PHE A N 1
ATOM 785 C CA . PHE A 1 101 ? 4.544 -8.628 -7.476 1.00 91.56 101 PHE A CA 1
ATOM 786 C C . PHE A 1 101 ? 4.871 -9.494 -8.701 1.00 91.56 101 PHE A C 1
ATOM 788 O O . PHE A 1 101 ? 5.986 -9.427 -9.208 1.00 91.56 101 PHE A O 1
ATOM 795 N N . LEU A 1 102 ? 3.908 -10.248 -9.238 1.00 93.62 102 LEU A N 1
ATOM 796 C CA . LEU A 1 102 ? 4.109 -11.052 -10.450 1.00 93.62 102 LEU A CA 1
ATOM 797 C C . LEU A 1 102 ? 4.445 -10.174 -11.662 1.00 93.62 102 LEU A C 1
ATOM 799 O O . LEU A 1 102 ? 5.360 -10.486 -12.419 1.00 93.62 102 LEU A O 1
ATOM 803 N N . LEU A 1 103 ? 3.753 -9.042 -11.817 1.00 92.25 103 LEU A N 1
ATOM 804 C CA . LEU A 1 103 ? 4.044 -8.063 -12.869 1.00 92.25 103 LEU A CA 1
ATOM 805 C C . LEU A 1 103 ? 5.383 -7.347 -12.668 1.00 92.25 103 LEU A C 1
ATOM 807 O O . LEU A 1 1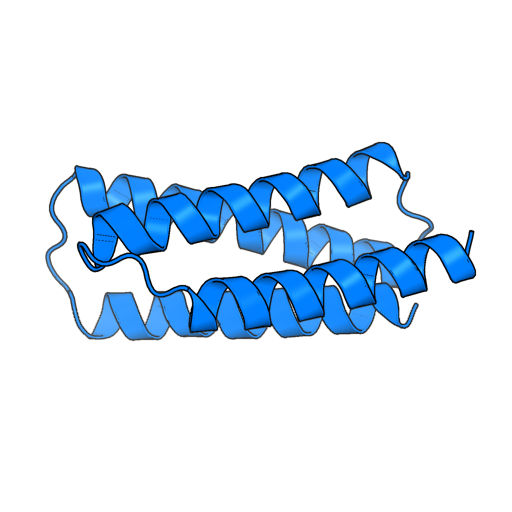03 ? 5.953 -6.836 -13.628 1.00 92.25 103 LEU A O 1
ATOM 811 N N . TYR A 1 104 ? 5.865 -7.251 -11.432 1.00 90.12 104 TYR A N 1
ATOM 812 C CA . TYR A 1 104 ? 7.201 -6.747 -11.147 1.00 90.12 104 TYR A CA 1
ATOM 813 C C . TYR A 1 104 ? 8.263 -7.764 -11.575 1.00 90.12 104 TYR A C 1
ATOM 815 O O . TYR A 1 104 ? 9.153 -7.402 -12.337 1.00 90.12 104 TYR A O 1
ATOM 823 N N . LEU A 1 105 ? 8.114 -9.035 -11.183 1.00 90.00 105 LEU A N 1
ATOM 824 C CA . LEU A 1 105 ? 9.031 -10.115 -11.566 1.00 90.00 105 LEU A CA 1
ATOM 825 C C . LEU A 1 105 ? 9.086 -10.348 -13.079 1.00 90.00 105 LEU A C 1
ATOM 827 O O . LEU A 1 105 ? 10.156 -10.602 -13.608 1.00 90.00 105 LEU A O 1
ATOM 831 N N . TYR A 1 106 ? 7.953 -10.248 -13.777 1.00 89.44 106 TYR A N 1
ATOM 832 C CA . TYR A 1 106 ? 7.910 -10.395 -15.235 1.00 89.44 106 TYR A CA 1
ATOM 833 C C . TYR A 1 106 ? 8.635 -9.260 -15.979 1.00 89.44 106 TYR A C 1
ATOM 835 O O . TYR A 1 106 ? 9.039 -9.424 -17.125 1.00 89.44 106 TYR A O 1
ATOM 843 N N . CYS A 1 107 ? 8.760 -8.087 -15.352 1.00 77.56 107 CYS A N 1
ATOM 844 C CA . CYS A 1 107 ? 9.468 -6.938 -15.916 1.00 77.56 107 CYS A CA 1
ATOM 845 C C . CYS A 1 107 ? 10.935 -6.845 -15.467 1.00 77.56 107 CYS A C 1
ATOM 847 O O . CYS A 1 107 ? 11.582 -5.856 -15.816 1.00 77.56 107 CYS A O 1
ATOM 849 N N . LEU A 1 108 ? 11.409 -7.797 -14.659 1.00 68.56 108 LEU A N 1
ATOM 850 C CA . LEU A 1 108 ? 12.787 -7.882 -14.179 1.00 68.56 108 LEU A CA 1
ATOM 851 C C . LEU A 1 108 ? 13.648 -8.660 -15.177 1.00 68.56 108 LEU A C 1
ATOM 853 O O . LEU A 1 108 ? 14.797 -8.222 -15.393 1.00 68.56 108 LEU A O 1
#

Radius of gyration: 14.17 Å; Cα contacts (8 Å, |Δi|>4): 95; chains: 1; bounding box: 32×26×37 Å

Secondary structure (DSSP, 8-state):
-HHHHHHHHHHHHHHHHHHHHHHH-S---HHHHHHHHHHHHHHHHHHHHHHHHHHSPPPHHHHHHHHHHHHHHHHHHHHHHHSS--HHHHHHHHHHHHHHHHHHHTT-

pLDDT: mean 92.08, std 5.18, range [68.56, 98.12]

Mean predicted aligned error: 3.45 Å

Sequence (108 aa):
MLHGIIMTLFGLISLIGVVGYLLKNQSLIRGKKLSLFFFTFSHVCFLITGIMSWLTSVSPIVFISTVVLVFISRIINGLILYGKNNPRHYLVTGAILMLAFLLYLYCL

Solvent-accessible surface area (backbone atoms only — not comparable to full-atom values): 5670 Å² total; per-residue (Å²): 85,71,26,16,51,52,35,29,52,53,21,50,57,53,50,52,50,50,52,57,50,46,74,74,47,8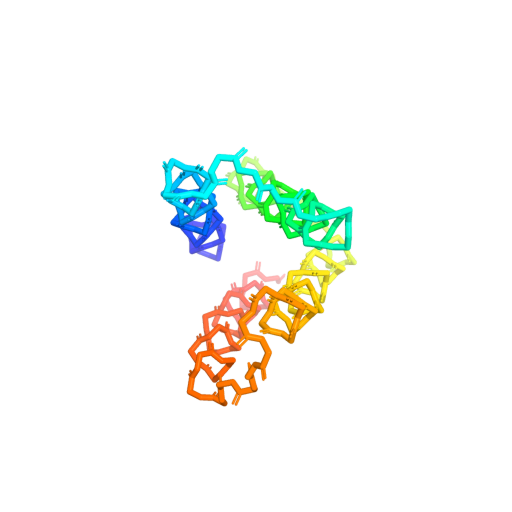3,81,68,57,72,71,42,46,52,36,50,48,50,33,48,51,30,32,49,52,30,24,51,52,10,53,43,29,64,79,44,91,68,54,68,68,61,53,53,51,33,54,52,44,37,52,52,28,50,52,53,33,35,43,63,71,67,71,42,89,57,65,68,60,52,50,55,52,49,52,55,53,47,50,30,48,53,47,43,61,75,71,106

Foldseek 3Di:
DVLLVLLQVVLVVQVVVLVVVCVVPVDDDPLLVVLSVLLNVLSVLSNVQSVVVVVDQDDPVSLVVSLVSNLVSVQSNCCRVVVDDDVVVSVVSVVSSVVSVVVSVVVD

Organism: NCBI:txid171693

=== Feature glossary ===
Legend for the data blocks above and below:

— What the protein is —

The amino-acid sequence is the protein's primary structure: the linear order of residues from the N-terminus to the C-terminus, written in one-letter code. Everything else here — the 3D coordinates, the secondary structure, the domain annotations — is ultimately a consequence of this string.

Database cross-references. InterPro integrates a dozen domain/family signature databases into unified entries with residue-range hits. GO terms attach function/process/location labels with evidence codes. CATH codes position the fold in a four-level structural taxonomy. Organism is the NCBI-taxonomy species name.

— Where its atoms are —

The mmCIF block holds the 3D Cartesian coordinates of each backbone atom (N, Cα, C, O) in ångströms. mmCIF is the PDB's canonical archive format — a tagged-loop text representation of the atomic model.

The six renders are orthographic views along the three Cartesian axes in both directions. Representation (cartoon, sticks, or surface) and color scheme (sequence-rainbow or by-chain) vary across proteins so the training set covers all the common visualization conventions.

— Local backbone conformation —

Secondary structure is the local, repeating backbone conformation. DSSP classifies it into eight states by reading the hydrogen-bond network: three h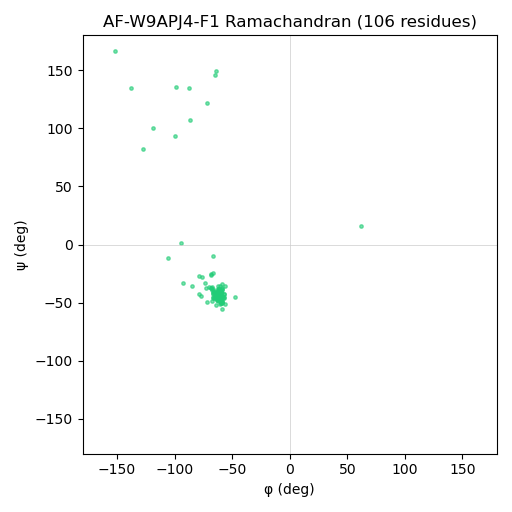elix types (H, G, I), two β types (E, B), two non-regular types (T, S), and unstructured coil (-).

SS3 is a coarse helix/strand/coil call (letters a/b/c) made by the P-SEA algorithm from inter-Cα distances and dihedrals. It is less detailed than DSSP but needs only Cα positions.

Backbone dihedral angles. Every residue except chain termini has a φ (preceding-C → N → Cα → C) and a ψ (N → Cα → C → next-N). They are reported in degrees following the IUPAC sign convention. Secondary structure is essentially a statement about which (φ, ψ) basin each residue occupies.

— Global shape and packing —

The geometric summary reports three shape descriptors. Rg (radius of gyration) measures how spread out the Cα atoms are about their centre of mass; compact globular proteins have small Rg, elongated or unfolded ones large. Cα contacts (<8 Å, |i−j|>4) count long-range residue pairs in spatial proximity — high for tightly packed folds, near zero for rods or random coil. The bounding-box extents give the protein's footprint along x, y, z in Å.

Solvent accessibility: the surface area of each residue that a 1.4 Å water probe can touch, in Å². When only backbone atoms are present the absolute values are lower than full-atom SASA (side chains contribute most of the area) and are flagged as backbone-only.

Plot images: a contact map (which residues are close in 3D, as an N×N binary image), a Ramachandran scatter (backbone torsion angles, revealing secondary-structure composition at a glance), and — for AlphaFold structures — a PAE heatmap (pairwise prediction confidence).

— Structural neighborhood —

Foldseek's 3Di representation compresses backbone geometry into a per-residue letter drawn from a learned twenty-state alphabet. It captures the tertiary interaction pattern around each residue — which residues are packed against it in space, regardless of where they are in sequence.

Structural nearest neighbors (via Foldseek easy-search vs the PDB). Reported per hit: target PDB id, E-value, and alignment TM-score. A TM-score above ~0.5 is the conventional threshold for 'same fold'.

— Confidence and disorder —

pLDDT (predicted Local Distance Difference Test) is AlphaFold's per-residue confidence score, ranging from 0 to 100. Values above 90 indicate high confidence (typically well-packed cores); 70–90 is confident; 50–70 low confidence; below 50 usually means the region is disordered or the prediction is unreliable there. AlphaFold stores pLDDT in the mmCIF B-factor column.

For experimental (PDB) structures, the B-factor (temperature factor) quantifies the positional spread of each atom in the crystal — a combination of thermal vibration and static disorder — in units of Å². High B-factors mark flexible loops or poorly resolved regions; low B-factors mark the rigid, well-ordered core.

Predicted Aligned Error (PAE) is an AlphaFold confidence matrix: entry (i, j) is the expected error in the position of residue j, in ångströms, when the prediction is superimposed on the true structure at residue i. Low PAE within a block of residues means that block is internally rigid and well-predicted; high PAE between two blocks means their relative placement is uncertain even if each block individually is confident.